Protein AF-A0A926W7X4-F1 (afdb_monomer)

Solvent-accessible surface area (backbone atoms only — not comparable to full-atom values): 8436 Å² total; per-residue (Å²): 133,81,78,80,79,82,77,60,40,56,70,52,49,54,56,56,53,48,69,76,52,61,90,76,60,74,92,67,74,98,73,70,86,53,90,57,50,68,58,52,52,50,52,49,52,55,48,43,57,39,48,76,68,62,24,60,66,53,49,46,52,51,48,52,55,46,51,57,52,54,47,53,50,51,54,51,54,38,54,52,37,53,73,78,43,68,86,41,71,62,52,61,49,45,54,49,50,52,51,49,51,53,52,52,46,51,52,52,49,53,54,50,70,66,58,52,69,66,35,51,50,26,45,59,76,40,41,70,59,53,52,55,61,73,68,51,77,80,90,79,89,120

Radius of gyration: 22.1 Å; Cα contacts (8 Å, |Δi|>4): 85; chains: 1; bounding box: 40×38×68 Å

Mean predicted aligned error: 7.81 Å

Secondary structure (DSSP, 8-state):
-PPPPPPP-HHHHHHHHHHH-GGG--S-------TTHHHHHHHHHHHHHHHHTTHHHHHHHHHHHHHHHHHHHHHHHHHHHHHH-TT-HHHHHHHHHHHHHHHHHHHHHHHHHTS-HHHHHHHHHTHHHHHHHHTSPPTT--

Structure (mmCIF, N/CA/C/O backbone):
data_AF-A0A926W7X4-F1
#
_entry.id   AF-A0A926W7X4-F1
#
loop_
_atom_site.group_PDB
_atom_site.id
_atom_site.type_symbol
_atom_site.label_atom_id
_atom_site.label_alt_id
_atom_site.label_comp_id
_atom_site.label_asym_id
_atom_site.label_entity_id
_atom_site.label_seq_id
_atom_site.pdbx_PDB_ins_code
_atom_site.Cartn_x
_atom_site.Cartn_y
_atom_site.Cartn_z
_atom_site.occupancy
_atom_site.B_iso_or_equiv
_atom_site.auth_seq_id
_atom_site.auth_comp_id
_atom_site.auth_asym_id
_atom_site.auth_atom_id
_atom_site.pdbx_PDB_model_num
ATOM 1 N N . MET A 1 1 ? 16.246 -7.190 23.403 1.00 41.53 1 MET A N 1
ATOM 2 C CA . MET A 1 1 ? 14.947 -7.235 22.701 1.00 41.53 1 MET A CA 1
ATOM 3 C C . MET A 1 1 ? 14.100 -6.120 23.274 1.00 41.53 1 MET A C 1
ATOM 5 O O . MET A 1 1 ? 13.903 -6.119 24.482 1.00 41.53 1 MET A O 1
ATOM 9 N N . ASN A 1 2 ? 13.686 -5.153 22.455 1.00 41.34 2 ASN A N 1
ATOM 10 C CA . ASN A 1 2 ? 12.679 -4.183 22.885 1.00 41.34 2 ASN A CA 1
ATOM 11 C C . ASN A 1 2 ? 11.330 -4.911 22.994 1.00 41.34 2 ASN A C 1
ATOM 13 O O . ASN A 1 2 ? 11.078 -5.800 22.174 1.00 41.34 2 ASN A O 1
ATOM 17 N N . PRO A 1 3 ? 10.500 -4.607 24.005 1.00 49.25 3 PRO A N 1
ATOM 18 C CA . PRO A 1 3 ? 9.157 -5.166 24.076 1.00 49.25 3 PRO A CA 1
ATOM 19 C C . PRO A 1 3 ? 8.369 -4.773 22.815 1.00 49.25 3 PR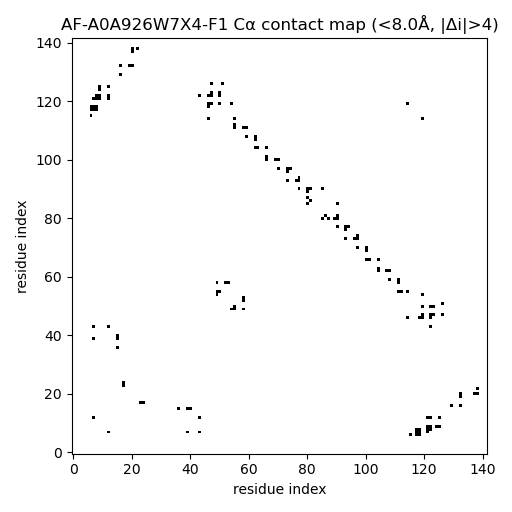O A C 1
ATOM 21 O O . PRO A 1 3 ? 8.610 -3.687 22.278 1.00 49.25 3 PRO A O 1
ATOM 24 N N . PRO A 1 4 ? 7.460 -5.634 22.323 1.00 63.44 4 PRO A N 1
ATOM 25 C CA . PRO A 1 4 ? 6.577 -5.258 21.229 1.00 63.44 4 PRO A CA 1
ATOM 26 C C . PRO A 1 4 ? 5.786 -4.019 21.642 1.00 63.44 4 PRO A C 1
ATOM 28 O O . PRO A 1 4 ? 5.302 -3.937 22.776 1.00 63.44 4 PRO A O 1
ATOM 31 N N . GLU A 1 5 ? 5.686 -3.046 20.739 1.00 67.44 5 GLU A N 1
ATOM 32 C CA . GLU A 1 5 ? 4.848 -1.879 20.981 1.00 67.44 5 GLU A CA 1
ATOM 33 C C . GLU A 1 5 ? 3.410 -2.340 21.264 1.00 67.44 5 GLU A C 1
ATOM 35 O O . GLU A 1 5 ? 2.923 -3.285 20.632 1.00 67.44 5 GLU A O 1
ATOM 40 N N . PRO A 1 6 ? 2.726 -1.730 22.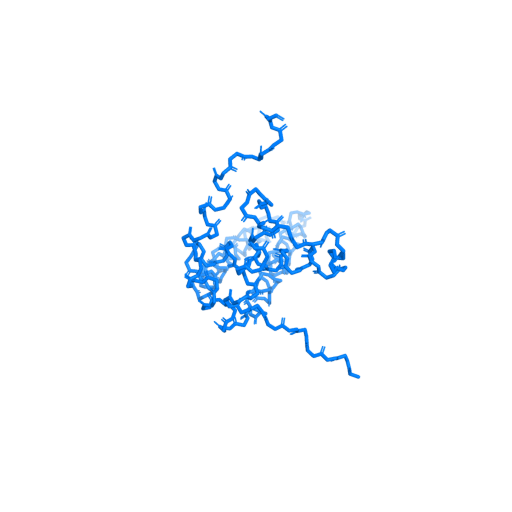246 1.00 78.38 6 PRO A N 1
ATOM 41 C CA . PRO A 1 6 ? 1.366 -2.121 22.571 1.00 78.38 6 PRO A CA 1
ATOM 42 C C . PRO A 1 6 ? 0.467 -1.905 21.350 1.00 78.38 6 PRO A C 1
ATOM 44 O O . PRO A 1 6 ? 0.482 -0.828 20.762 1.00 78.38 6 PRO A O 1
ATOM 47 N N . LYS A 1 7 ? -0.350 -2.895 20.987 1.00 87.31 7 LYS A N 1
ATOM 48 C CA . LYS A 1 7 ? -1.323 -2.757 19.892 1.00 87.31 7 LYS A CA 1
ATOM 49 C C . LYS A 1 7 ? -2.338 -1.643 20.189 1.00 87.31 7 LYS A C 1
ATOM 51 O O . LYS A 1 7 ? -2.667 -1.391 21.356 1.00 87.31 7 LYS A O 1
ATOM 56 N N . LEU A 1 8 ? -2.868 -1.000 19.150 1.00 90.38 8 LEU A N 1
ATOM 57 C CA . LEU A 1 8 ? -4.070 -0.173 19.277 1.00 90.38 8 LEU A CA 1
ATOM 58 C C . LEU A 1 8 ? -5.286 -1.045 19.617 1.00 90.38 8 LEU A C 1
ATOM 60 O O . LEU A 1 8 ? -5.624 -1.986 18.905 1.00 90.38 8 LEU A O 1
ATOM 64 N N . THR A 1 9 ? -5.963 -0.705 20.711 1.00 93.56 9 THR A N 1
ATOM 65 C CA . THR A 1 9 ? -7.217 -1.338 21.147 1.00 93.56 9 THR A CA 1
ATOM 66 C C . THR A 1 9 ? -8.354 -0.323 21.090 1.00 93.56 9 THR A C 1
ATOM 68 O O . THR A 1 9 ? -8.104 0.878 21.041 1.00 93.56 9 THR A O 1
ATOM 71 N N . VAL A 1 10 ? -9.610 -0.772 21.166 1.00 92.12 10 VAL A N 1
ATOM 72 C CA . VAL A 1 10 ? -10.775 0.134 21.236 1.00 92.12 10 VAL A CA 1
ATOM 73 C C . VAL A 1 10 ? -10.643 1.140 22.388 1.00 92.12 10 VAL A C 1
ATOM 75 O O . VAL A 1 10 ? -10.858 2.330 22.183 1.00 92.12 10 VAL A O 1
ATOM 78 N N . ALA A 1 11 ? -10.215 0.682 23.571 1.00 89.62 11 ALA A N 1
ATOM 79 C CA . ALA A 1 11 ? -10.028 1.542 24.740 1.00 89.62 11 ALA A CA 1
ATOM 80 C C . ALA A 1 11 ? -8.922 2.590 24.528 1.00 89.62 11 ALA A C 1
ATOM 82 O O . ALA A 1 11 ? -9.069 3.738 24.940 1.00 89.62 11 ALA A O 1
ATOM 83 N N . GLU A 1 12 ? -7.833 2.211 23.854 1.00 90.44 12 GLU A N 1
ATOM 84 C CA . GLU A 1 12 ? -6.789 3.164 23.479 1.00 90.44 12 GLU A CA 1
ATOM 85 C C . GLU A 1 12 ? -7.312 4.191 22.476 1.00 90.44 12 GLU A C 1
ATOM 87 O O . GLU A 1 12 ? -7.034 5.375 22.618 1.00 90.44 12 GLU A O 1
ATOM 92 N N . ILE A 1 13 ? -8.069 3.761 21.466 1.00 92.25 13 ILE A N 1
ATOM 93 C CA . ILE A 1 13 ? -8.630 4.669 20.464 1.00 92.25 13 ILE A CA 1
ATOM 94 C C . ILE A 1 13 ? -9.555 5.681 21.143 1.00 92.25 13 ILE A C 1
ATOM 96 O O . ILE A 1 13 ? -9.408 6.875 20.905 1.00 92.25 13 ILE A O 1
ATOM 100 N N . ASP A 1 14 ? -10.446 5.235 22.032 1.00 89.69 14 ASP A N 1
ATOM 101 C CA . ASP A 1 14 ? -11.306 6.133 22.812 1.00 89.69 14 ASP A CA 1
ATOM 102 C C . ASP A 1 14 ? -10.470 7.138 23.633 1.00 89.69 14 ASP A C 1
ATOM 104 O O . ASP A 1 14 ? -10.763 8.335 23.636 1.00 89.69 14 ASP A O 1
ATOM 108 N N . HIS A 1 15 ? -9.378 6.685 24.262 1.00 88.31 15 HIS A N 1
ATOM 109 C CA . HIS A 1 15 ? -8.453 7.560 24.986 1.00 88.31 15 HIS A CA 1
ATOM 110 C C . HIS A 1 15 ? -7.764 8.584 24.069 1.00 88.31 15 HIS A C 1
ATOM 112 O O . HIS A 1 15 ? -7.689 9.765 24.413 1.00 88.31 15 HIS A O 1
ATOM 118 N N . LEU A 1 16 ? -7.287 8.165 22.894 1.00 89.19 16 LEU A N 1
ATOM 119 C CA . LEU A 1 16 ? -6.643 9.044 21.915 1.00 89.19 16 LEU A CA 1
ATOM 120 C C . LEU A 1 16 ? -7.617 10.095 21.376 1.00 89.19 16 LEU A C 1
ATOM 122 O O . LEU A 1 16 ? -7.264 11.269 21.283 1.00 89.19 16 LEU A O 1
ATOM 126 N N . LEU A 1 17 ? -8.851 9.693 21.060 1.00 88.00 17 LEU A N 1
ATOM 127 C CA . LEU A 1 17 ? -9.879 10.602 20.561 1.00 88.00 17 LEU A CA 1
ATOM 128 C C . LEU A 1 17 ? -10.283 11.637 21.617 1.00 88.00 17 LEU A C 1
ATOM 130 O O . LEU A 1 17 ? -10.447 12.805 21.268 1.00 88.00 17 LEU A O 1
ATOM 134 N N . ALA A 1 18 ? -10.367 11.258 22.897 1.00 84.94 18 ALA A N 1
ATOM 135 C CA . ALA A 1 18 ? -10.675 12.189 23.987 1.00 84.94 18 ALA A CA 1
ATOM 136 C C . ALA A 1 18 ? -9.653 13.338 24.109 1.00 84.94 18 ALA A C 1
ATOM 138 O O . ALA A 1 18 ? -10.012 14.449 24.491 1.00 84.94 18 ALA A O 1
ATOM 139 N N . HIS A 1 19 ? -8.392 13.106 23.731 1.00 80.25 19 HIS A N 1
ATOM 140 C CA . HIS A 1 19 ? -7.363 14.152 23.719 1.00 80.25 19 HIS A CA 1
ATOM 141 C C . HIS A 1 19 ? -7.478 15.112 22.529 1.00 80.25 19 HIS A C 1
ATOM 143 O O . HIS A 1 19 ? -6.940 16.216 22.597 1.00 80.25 19 HIS A O 1
ATOM 149 N N . LEU A 1 20 ? -8.159 14.719 21.446 1.00 77.50 20 LEU A N 1
ATOM 150 C CA . LEU A 1 20 ? -8.344 15.579 20.273 1.00 77.50 20 LEU A CA 1
ATOM 151 C C . LEU A 1 20 ? -9.375 16.691 20.516 1.00 77.50 20 LEU A C 1
ATOM 153 O O . LEU A 1 20 ? -9.218 17.763 19.945 1.00 77.50 20 LEU A O 1
ATOM 157 N N . ASN A 1 21 ? -10.368 16.474 21.392 1.00 66.75 21 ASN A N 1
ATOM 158 C CA . ASN A 1 21 ? -11.325 17.502 21.821 1.00 66.75 21 ASN A CA 1
ATOM 159 C C . ASN A 1 21 ? -11.490 17.480 23.351 1.00 66.75 21 ASN A C 1
ATOM 161 O O . ASN A 1 21 ? -12.351 16.767 23.866 1.00 66.75 21 ASN A O 1
ATOM 165 N N . PRO A 1 22 ? -10.729 18.295 24.103 1.00 59.78 22 PRO A N 1
ATOM 166 C CA . PRO A 1 22 ? -10.803 18.312 25.567 1.00 59.78 22 PRO A CA 1
ATOM 167 C C . PRO A 1 22 ? -12.122 18.886 26.124 1.00 59.78 22 PRO A C 1
ATOM 169 O O . PRO A 1 22 ? -12.325 18.864 27.335 1.00 59.78 22 PRO A O 1
ATOM 172 N N . GLY A 1 23 ? -13.025 19.389 25.270 1.00 52.84 23 GLY A N 1
ATOM 173 C CA . GLY A 1 23 ? -14.256 20.092 25.661 1.00 52.84 23 GLY A CA 1
ATOM 174 C C . GLY A 1 23 ? -15.296 19.258 26.422 1.00 52.84 23 GLY A C 1
ATOM 175 O O . GLY A 1 23 ? -16.160 19.838 27.070 1.00 52.84 23 GLY A O 1
ATOM 176 N N . GLU A 1 24 ? -15.199 17.925 26.398 1.00 48.16 24 GLU A N 1
ATOM 177 C CA . GLU A 1 24 ? -16.088 17.024 27.156 1.00 48.16 24 GLU A CA 1
ATOM 178 C C . GLU A 1 24 ? -15.372 16.265 28.289 1.00 48.16 24 GLU A C 1
ATOM 180 O O . GLU A 1 24 ? -16.011 15.559 29.072 1.00 48.16 24 GLU A O 1
ATOM 185 N N . ALA A 1 25 ? -14.051 16.419 28.432 1.00 45.25 25 ALA A N 1
ATOM 186 C CA . ALA A 1 25 ? -13.298 15.740 29.477 1.00 45.25 25 ALA A CA 1
ATOM 187 C C . ALA A 1 25 ? -13.434 16.496 30.807 1.00 45.25 25 ALA A C 1
ATOM 189 O O . ALA A 1 25 ? -12.731 17.470 31.083 1.00 45.25 25 ALA A O 1
ATOM 190 N N . THR A 1 26 ? -14.338 16.011 31.661 1.00 41.16 26 THR A N 1
ATOM 191 C CA . THR A 1 26 ? -14.369 16.311 33.097 1.00 41.16 26 THR A CA 1
ATOM 192 C C . THR A 1 26 ? -12.957 16.330 33.670 1.00 41.16 26 THR A C 1
ATOM 194 O O . THR A 1 26 ? -12.233 15.339 33.544 1.00 41.16 26 THR A O 1
ATOM 197 N N . SER A 1 27 ? -12.610 17.457 34.298 1.00 44.12 27 SER A N 1
ATOM 198 C CA . SER A 1 27 ? -11.386 17.780 35.035 1.00 44.12 27 SER A CA 1
ATOM 199 C C . SER A 1 27 ? -10.555 16.569 35.470 1.00 44.12 27 SER A C 1
ATOM 201 O O . SER A 1 27 ? -10.578 16.158 36.626 1.00 44.12 27 SER A O 1
ATOM 203 N N . THR A 1 28 ? -9.770 16.024 34.546 1.00 41.56 28 THR A N 1
ATOM 204 C CA . THR A 1 28 ? -8.684 15.106 34.861 1.00 41.56 28 THR A CA 1
A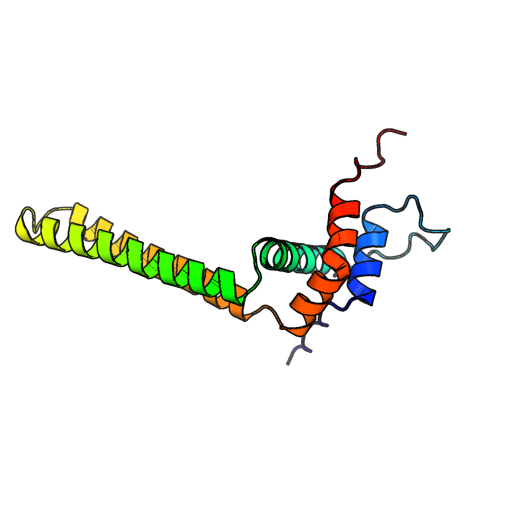TOM 205 C C . THR A 1 28 ? -7.423 15.854 34.488 1.00 41.56 28 THR A C 1
ATOM 207 O O . THR A 1 28 ? -7.181 16.127 33.320 1.00 41.56 28 THR A O 1
ATOM 210 N N . SER A 1 29 ? -6.729 16.306 35.534 1.00 42.97 29 SER A N 1
ATOM 211 C CA . SER A 1 29 ? -5.412 16.943 35.556 1.00 42.97 29 SER A CA 1
ATOM 212 C C . SER A 1 29 ? -4.659 16.936 34.219 1.00 42.97 29 SER A C 1
ATOM 214 O O . SER A 1 29 ? -4.355 15.871 33.686 1.00 42.97 29 SER A O 1
ATOM 216 N N . ALA A 1 30 ? -4.276 18.127 33.747 1.00 42.09 30 ALA A N 1
ATOM 217 C CA . ALA A 1 30 ? -3.340 18.378 32.647 1.00 42.09 30 ALA A CA 1
ATOM 218 C C . ALA A 1 30 ? -1.900 17.910 32.975 1.00 42.09 30 ALA A C 1
ATOM 220 O O . ALA A 1 30 ? -0.927 18.649 32.825 1.00 42.09 30 ALA A O 1
ATOM 221 N N . ALA A 1 31 ? -1.760 16.681 33.468 1.00 40.34 31 ALA A N 1
ATOM 222 C CA . ALA A 1 31 ? -0.510 16.035 33.809 1.00 40.34 31 ALA A CA 1
ATOM 223 C C . ALA A 1 31 ? -0.238 14.912 32.803 1.00 40.34 31 ALA A C 1
ATOM 225 O O . ALA A 1 31 ? -0.771 13.814 32.917 1.00 40.34 31 ALA A O 1
ATOM 226 N N . GLY A 1 32 ? 0.644 15.207 31.846 1.00 46.12 32 GLY A N 1
ATOM 227 C CA . GLY A 1 32 ? 1.386 14.201 31.091 1.00 46.12 32 GLY A CA 1
ATOM 228 C C . GLY A 1 32 ? 0.670 13.644 29.867 1.00 46.12 32 GLY A C 1
ATOM 229 O O . GLY A 1 32 ? 0.281 12.480 29.861 1.00 46.12 32 GLY A O 1
ATOM 230 N N . ILE A 1 33 ? 0.620 14.421 28.778 1.00 52.97 33 ILE A N 1
ATOM 231 C CA . ILE A 1 33 ? 0.576 13.801 27.447 1.00 52.97 33 ILE A CA 1
ATOM 232 C C . ILE A 1 33 ? 1.832 12.931 27.365 1.00 52.97 33 ILE A C 1
ATOM 234 O O . ILE A 1 33 ? 2.952 13.447 27.356 1.00 52.97 33 ILE A O 1
ATOM 238 N N . SER A 1 34 ? 1.645 11.612 27.403 1.00 67.12 34 SER A N 1
ATOM 239 C CA . SER A 1 34 ? 2.733 10.651 27.240 1.00 67.12 34 SER A CA 1
ATOM 240 C C . SER A 1 34 ? 3.530 11.016 25.990 1.00 67.12 34 SER A C 1
ATOM 242 O O . SER A 1 34 ? 2.939 11.333 24.957 1.00 67.12 34 SER A O 1
ATOM 244 N N . SER A 1 35 ? 4.862 10.943 26.040 1.00 71.00 35 SER A N 1
ATOM 245 C CA . SER A 1 35 ? 5.708 11.178 24.859 1.00 71.00 35 SER A CA 1
ATOM 246 C C . SER A 1 35 ? 5.360 10.252 23.686 1.00 71.00 35 SER A C 1
ATOM 248 O O . SER A 1 35 ? 5.691 10.567 22.550 1.00 71.00 35 SER A O 1
ATOM 250 N N . ALA A 1 36 ? 4.655 9.147 23.950 1.00 81.06 36 ALA A N 1
ATOM 251 C CA . ALA A 1 36 ? 4.153 8.223 22.941 1.00 81.06 36 ALA A CA 1
ATOM 252 C C . ALA A 1 36 ? 2.872 8.701 22.228 1.00 81.06 36 ALA A C 1
ATOM 254 O O . ALA A 1 36 ? 2.532 8.159 21.180 1.00 81.06 36 ALA A O 1
ATOM 255 N N . PHE A 1 37 ? 2.144 9.691 22.757 1.00 83.94 37 PHE A N 1
ATOM 256 C CA . PHE A 1 37 ? 0.847 10.114 22.213 1.00 83.94 37 PHE A CA 1
ATOM 257 C C . PHE A 1 37 ? 0.897 10.514 20.723 1.00 83.94 37 PHE A C 1
ATOM 259 O O . PHE A 1 37 ? 0.059 10.018 19.967 1.00 83.94 37 PHE A O 1
ATOM 266 N N . PRO A 1 38 ? 1.869 11.324 20.244 1.00 86.44 38 PRO A N 1
ATOM 267 C CA . PRO A 1 38 ? 1.946 11.671 18.823 1.00 86.44 38 PRO A CA 1
ATOM 268 C C . PRO A 1 38 ? 2.135 10.450 17.916 1.00 86.44 38 PRO A C 1
ATOM 270 O O . PRO A 1 38 ? 1.554 10.386 16.834 1.00 86.44 38 PRO A O 1
ATOM 273 N N . ASP A 1 39 ? 2.910 9.460 18.358 1.00 89.19 39 ASP A N 1
ATOM 274 C CA . ASP A 1 39 ? 3.170 8.251 17.576 1.00 89.19 39 ASP A CA 1
ATOM 275 C C . ASP A 1 39 ? 1.970 7.299 17.586 1.00 89.19 39 ASP A C 1
ATOM 277 O O . ASP A 1 39 ? 1.618 6.739 16.548 1.00 89.19 39 ASP A O 1
ATOM 281 N N . ARG A 1 40 ? 1.257 7.209 18.714 1.00 91.06 40 ARG A N 1
ATOM 282 C CA . ARG A 1 40 ? -0.013 6.476 18.829 1.00 91.06 40 ARG A CA 1
ATOM 283 C C . ARG A 1 40 ? -1.089 7.068 17.924 1.00 91.06 40 ARG A C 1
ATOM 285 O O . ARG A 1 40 ? -1.749 6.332 17.192 1.00 91.06 40 ARG A O 1
ATOM 292 N N . LEU A 1 41 ? -1.223 8.394 17.918 1.00 90.75 41 LEU A N 1
ATOM 293 C CA . LEU A 1 41 ? -2.151 9.095 17.036 1.00 90.75 41 LEU A CA 1
ATOM 294 C C . LEU A 1 41 ? -1.765 8.911 15.561 1.00 90.75 41 LEU A C 1
ATOM 296 O O . LEU A 1 41 ? -2.628 8.647 14.729 1.00 90.75 41 LEU A O 1
ATOM 300 N N . ARG A 1 42 ? -0.470 8.980 15.229 1.00 91.81 42 ARG A N 1
ATOM 301 C CA . ARG A 1 42 ? 0.028 8.706 13.871 1.00 91.81 42 ARG A CA 1
ATOM 302 C C . ARG A 1 42 ? -0.333 7.292 13.416 1.00 91.81 42 ARG A C 1
ATOM 304 O O . ARG A 1 42 ? -0.820 7.129 12.299 1.00 91.81 42 ARG A O 1
ATOM 311 N N . ARG A 1 43 ? -0.136 6.287 14.279 1.00 94.25 43 ARG A N 1
ATOM 312 C CA . ARG A 1 43 ? -0.503 4.892 13.998 1.00 94.25 43 ARG A CA 1
ATOM 313 C C . ARG A 1 43 ? -2.012 4.739 13.808 1.00 94.25 43 ARG A C 1
ATOM 315 O O . ARG A 1 43 ? -2.428 4.091 12.853 1.00 94.25 43 ARG A O 1
ATOM 322 N N . LEU A 1 44 ? -2.824 5.388 14.647 1.00 95.38 44 LEU A N 1
ATOM 323 C CA . LEU A 1 44 ? -4.280 5.412 14.488 1.00 95.38 44 LEU A CA 1
ATOM 324 C C . LEU A 1 44 ? -4.674 5.984 13.123 1.00 95.38 44 LEU A C 1
ATOM 326 O O . LEU A 1 44 ? -5.447 5.359 12.402 1.00 95.38 44 LEU A O 1
ATOM 330 N N . MET A 1 45 ? -4.109 7.131 12.740 1.00 95.12 45 MET A N 1
ATOM 331 C CA . MET A 1 45 ? -4.412 7.775 11.460 1.00 95.12 45 MET A CA 1
ATOM 332 C C . MET A 1 45 ? -3.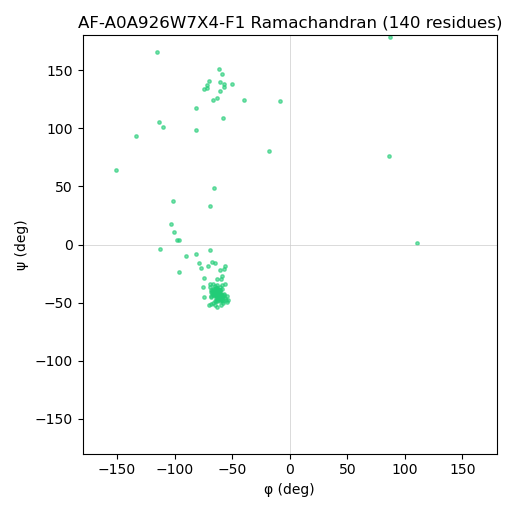979 6.935 10.257 1.00 95.12 45 MET A C 1
ATOM 334 O O . MET A 1 45 ? -4.694 6.880 9.258 1.00 95.12 45 MET A O 1
ATOM 338 N N . GLU A 1 46 ? -2.840 6.251 10.350 1.00 94.75 46 GLU A N 1
ATOM 339 C CA . GLU A 1 46 ? -2.381 5.323 9.317 1.00 94.75 46 GLU A CA 1
ATOM 340 C C . GLU A 1 46 ? -3.384 4.186 9.090 1.00 94.75 46 GLU A C 1
ATOM 342 O O . GLU A 1 46 ? -3.8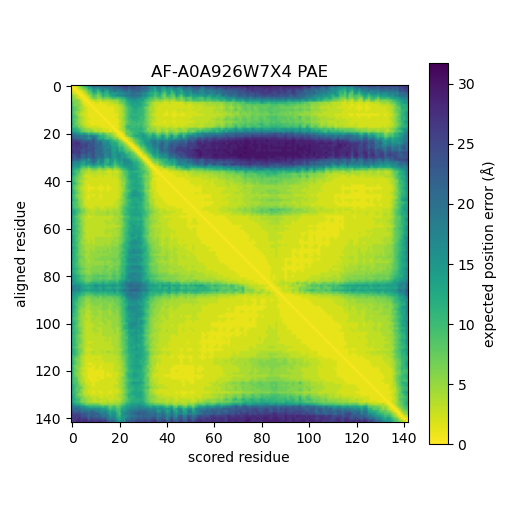16 3.965 7.956 1.00 94.75 46 GLU A O 1
ATOM 347 N N . ILE A 1 47 ? -3.796 3.501 10.160 1.00 96.56 47 ILE A N 1
ATOM 348 C CA . ILE A 1 47 ? -4.740 2.382 10.062 1.00 96.56 47 ILE A CA 1
ATOM 349 C C . ILE A 1 47 ? -6.129 2.882 9.652 1.00 96.56 47 ILE A C 1
ATOM 351 O O . ILE A 1 47 ? -6.776 2.252 8.820 1.00 96.56 47 ILE A O 1
ATOM 355 N N . TYR A 1 48 ? -6.572 4.035 10.162 1.00 96.88 48 TYR A N 1
ATOM 356 C CA . TYR A 1 48 ? -7.832 4.669 9.764 1.00 96.88 48 TYR A CA 1
ATOM 357 C C . TYR A 1 48 ? -7.897 4.906 8.255 1.00 96.88 48 TYR A C 1
ATOM 359 O O . TYR A 1 48 ? -8.878 4.516 7.625 1.00 96.88 48 TYR A O 1
ATOM 367 N N . CYS A 1 49 ? -6.848 5.476 7.654 1.00 95.75 49 CYS A N 1
ATOM 368 C CA . CYS A 1 49 ? -6.797 5.678 6.206 1.00 95.75 49 CYS A CA 1
ATOM 369 C C . CYS A 1 49 ? -6.917 4.354 5.442 1.00 95.75 49 CYS A C 1
ATOM 371 O O . CYS A 1 49 ? -7.588 4.304 4.408 1.00 95.75 49 CYS A O 1
ATOM 373 N N . VAL A 1 50 ? -6.305 3.280 5.952 1.00 97.19 50 VAL A N 1
ATO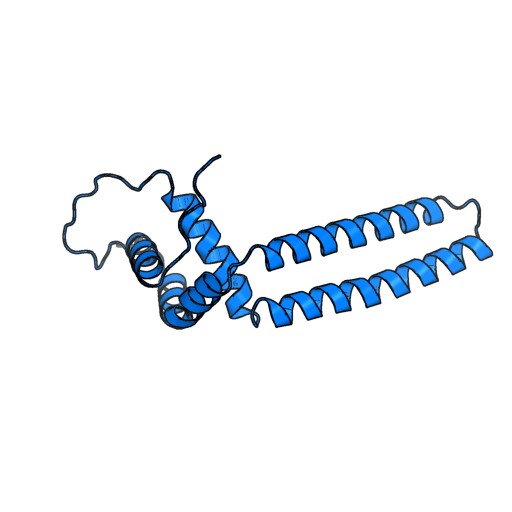M 374 C CA . VAL A 1 50 ? -6.393 1.948 5.343 1.00 97.19 50 VAL A CA 1
ATOM 375 C C . VAL A 1 50 ? -7.795 1.361 5.453 1.00 97.19 50 VAL A C 1
ATOM 377 O O . VAL A 1 50 ? -8.374 0.983 4.437 1.00 97.19 50 VAL A O 1
ATOM 380 N N . VAL A 1 51 ? -8.375 1.346 6.652 1.00 96.94 51 VAL A N 1
ATOM 381 C CA . VAL A 1 51 ? -9.734 0.844 6.904 1.00 96.94 51 VAL A CA 1
ATOM 382 C C . VAL A 1 51 ? -10.764 1.616 6.079 1.00 96.94 51 VAL A C 1
ATOM 384 O O . VAL A 1 51 ? -11.566 1.009 5.372 1.00 96.94 51 VAL A O 1
ATOM 387 N N . LYS A 1 52 ? -10.694 2.951 6.083 1.00 95.62 52 LYS A N 1
ATOM 388 C CA . LYS A 1 52 ? -11.625 3.823 5.352 1.00 95.62 52 LYS A CA 1
ATOM 389 C C . LYS A 1 52 ? -11.645 3.571 3.844 1.00 95.62 52 LYS A C 1
ATOM 391 O O . LYS A 1 52 ? -12.650 3.824 3.190 1.00 95.62 52 LYS A O 1
ATOM 396 N N . THR A 1 53 ? -10.543 3.085 3.284 1.00 94.44 53 THR A N 1
ATOM 397 C CA . THR A 1 53 ? -10.392 2.850 1.841 1.00 94.44 53 THR A CA 1
ATOM 398 C C . THR A 1 53 ? -10.519 1.374 1.452 1.00 94.44 53 THR A C 1
ATOM 400 O O . THR A 1 53 ? -10.130 0.998 0.349 1.00 94.44 53 THR A O 1
ATOM 403 N N . GLY A 1 54 ? -11.095 0.542 2.326 1.00 94.00 54 GLY A N 1
ATOM 404 C CA . GLY A 1 54 ? -11.435 -0.855 2.029 1.00 94.00 54 GLY A CA 1
ATOM 405 C C . GLY A 1 54 ? -10.597 -1.898 2.770 1.00 94.00 54 GLY A C 1
ATOM 406 O O . GLY A 1 54 ? -10.826 -3.089 2.594 1.00 94.00 54 GLY A O 1
ATOM 407 N N . GLY A 1 55 ? -9.660 -1.479 3.622 1.00 96.06 55 GLY A N 1
ATOM 408 C CA . GLY A 1 55 ? -8.861 -2.380 4.451 1.00 96.06 55 GLY A CA 1
ATOM 409 C C . GLY A 1 55 ? -7.592 -2.909 3.775 1.00 96.06 55 GLY A C 1
ATOM 410 O O . GLY A 1 55 ? -7.268 -2.584 2.632 1.00 96.06 55 GLY A O 1
ATOM 411 N N . VAL A 1 56 ? -6.840 -3.716 4.531 1.00 96.88 56 VAL A N 1
ATOM 412 C CA . VAL A 1 56 ? -5.502 -4.202 4.147 1.00 96.88 56 VAL A CA 1
ATOM 413 C C . VAL A 1 56 ? -5.548 -5.069 2.890 1.00 96.88 56 VAL A C 1
ATOM 415 O O . VAL A 1 56 ? -4.719 -4.884 2.000 1.00 96.88 56 VAL A O 1
ATOM 418 N N . GLU A 1 57 ? -6.516 -5.982 2.792 1.00 96.75 57 GLU A N 1
ATOM 419 C CA . GLU A 1 57 ? -6.653 -6.906 1.658 1.00 96.75 57 GLU A CA 1
ATOM 420 C C . GLU A 1 57 ? -6.913 -6.149 0.350 1.00 96.75 57 GLU A C 1
ATOM 422 O O . GLU A 1 57 ? -6.117 -6.245 -0.584 1.00 96.75 57 GLU A O 1
ATOM 427 N N . VAL A 1 58 ? -7.939 -5.291 0.324 1.00 97.56 58 VAL A N 1
ATOM 428 C CA . VAL A 1 58 ? -8.297 -4.476 -0.851 1.00 97.56 58 VAL A CA 1
ATOM 429 C C . VAL A 1 58 ? -7.128 -3.601 -1.300 1.00 97.56 58 VAL A C 1
ATOM 431 O O . VAL A 1 58 ? -6.824 -3.504 -2.490 1.00 97.56 58 VAL A O 1
ATOM 434 N N . GLN A 1 59 ? -6.426 -2.969 -0.358 1.00 97.38 59 GLN A N 1
ATOM 435 C CA . GLN A 1 59 ? -5.268 -2.147 -0.698 1.00 97.38 59 GLN A CA 1
ATOM 436 C C . GLN A 1 59 ? -4.069 -2.954 -1.203 1.00 97.38 59 GLN A C 1
ATOM 438 O O . GLN A 1 59 ? -3.323 -2.465 -2.055 1.00 97.38 59 GLN A O 1
ATOM 443 N N . THR A 1 60 ? -3.878 -4.167 -0.688 1.00 97.88 60 THR A N 1
ATOM 444 C CA . THR A 1 60 ? -2.826 -5.087 -1.132 1.00 97.88 60 THR A CA 1
ATOM 445 C C . THR A 1 60 ? -3.076 -5.510 -2.574 1.00 97.88 60 THR A C 1
ATOM 447 O O . THR A 1 60 ? -2.182 -5.379 -3.414 1.00 97.88 60 THR A O 1
ATOM 450 N N . GLU A 1 61 ? -4.304 -5.921 -2.888 1.00 97.88 61 GLU A N 1
ATOM 451 C CA . GLU A 1 61 ? -4.719 -6.262 -4.250 1.00 97.88 61 GLU A CA 1
ATOM 452 C C . GLU A 1 61 ? -4.555 -5.070 -5.198 1.00 97.88 61 GLU A C 1
ATOM 454 O O . GLU A 1 61 ? -3.969 -5.204 -6.273 1.00 97.88 61 GLU A O 1
ATOM 459 N N . ALA A 1 62 ? -4.989 -3.876 -4.783 1.00 97.56 62 ALA A N 1
ATOM 460 C CA . ALA A 1 62 ? -4.846 -2.663 -5.582 1.00 97.56 62 ALA A CA 1
ATOM 461 C C . ALA A 1 62 ? -3.373 -2.316 -5.865 1.00 97.56 62 ALA A C 1
ATOM 463 O O . ALA A 1 62 ? -3.031 -1.946 -6.991 1.00 97.56 62 ALA A O 1
ATOM 464 N N . ALA A 1 63 ? -2.486 -2.455 -4.874 1.00 97.69 63 ALA A N 1
ATOM 465 C CA . ALA A 1 63 ? -1.054 -2.209 -5.036 1.00 97.69 63 ALA A CA 1
ATOM 466 C C . ALA A 1 63 ? -0.399 -3.219 -5.994 1.00 97.69 63 ALA A C 1
ATOM 468 O O . ALA A 1 63 ? 0.382 -2.826 -6.863 1.00 97.69 63 ALA A O 1
ATOM 469 N N . GLN A 1 64 ? -0.752 -4.503 -5.892 1.00 98.19 64 GLN A N 1
ATOM 470 C CA . GLN A 1 64 ? -0.264 -5.544 -6.804 1.00 98.19 64 GLN A CA 1
ATOM 471 C C . GLN A 1 64 ? -0.789 -5.350 -8.233 1.00 98.19 64 GLN A C 1
ATOM 473 O O . GLN A 1 64 ? -0.029 -5.459 -9.196 1.00 98.19 64 GLN A O 1
ATOM 478 N N . ALA A 1 65 ? -2.072 -5.014 -8.386 1.00 98.19 65 ALA A N 1
ATOM 479 C CA . ALA A 1 65 ? -2.677 -4.732 -9.684 1.00 98.19 65 ALA A CA 1
ATOM 480 C C . ALA A 1 65 ? -2.082 -3.477 -10.341 1.00 98.19 65 ALA A C 1
ATOM 482 O O . ALA A 1 65 ? -1.937 -3.429 -11.563 1.00 98.19 65 ALA A O 1
ATOM 483 N N . HIS A 1 66 ? -1.729 -2.461 -9.549 1.00 97.94 66 HIS A N 1
ATOM 484 C CA . HIS A 1 66 ? -0.999 -1.293 -10.033 1.00 97.94 66 HIS A CA 1
ATOM 485 C C . HIS A 1 66 ? 0.400 -1.676 -10.523 1.00 97.94 66 HIS A C 1
ATOM 487 O O . HIS A 1 66 ? 0.704 -1.412 -11.681 1.00 97.94 66 HIS A O 1
ATOM 493 N N . LEU A 1 67 ? 1.190 -2.391 -9.710 1.00 98.44 67 LEU A N 1
ATOM 494 C CA . LEU A 1 67 ? 2.519 -2.861 -10.117 1.00 98.44 67 LEU A CA 1
ATOM 495 C C . LEU A 1 67 ? 2.466 -3.645 -11.423 1.00 98.44 67 LEU A C 1
ATOM 497 O O . LEU A 1 67 ? 3.241 -3.372 -12.327 1.00 98.44 67 LEU A O 1
ATOM 501 N N . LYS A 1 68 ? 1.537 -4.598 -11.535 1.00 98.38 68 LYS A N 1
ATOM 502 C CA . LYS A 1 68 ? 1.405 -5.429 -12.733 1.00 98.38 68 LYS A CA 1
ATOM 503 C C . LYS A 1 68 ? 1.133 -4.598 -13.989 1.00 98.38 68 LYS A C 1
ATOM 505 O O . LYS A 1 68 ? 1.698 -4.901 -15.033 1.00 98.38 68 LYS A O 1
ATOM 510 N N . ARG A 1 69 ? 0.251 -3.596 -13.902 1.00 98.50 69 ARG A N 1
ATOM 511 C CA . ARG A 1 69 ? -0.107 -2.750 -15.051 1.00 98.50 69 ARG A CA 1
ATOM 512 C C . ARG A 1 69 ? 1.040 -1.838 -15.457 1.00 98.50 69 ARG A C 1
ATOM 514 O O . ARG A 1 69 ? 1.428 -1.858 -16.616 1.00 98.50 69 ARG A O 1
ATOM 521 N N . GLU A 1 70 ? 1.594 -1.091 -14.509 1.00 98.50 70 GLU A N 1
ATOM 522 C CA . GLU A 1 70 ? 2.662 -0.136 -14.816 1.00 98.50 70 GLU A CA 1
ATOM 523 C C . GLU A 1 70 ? 3.942 -0.846 -15.259 1.00 98.50 70 GLU A C 1
ATOM 525 O O . GLU A 1 70 ? 4.588 -0.408 -16.203 1.00 98.50 70 GLU A O 1
ATOM 530 N N . LEU A 1 71 ? 4.276 -1.987 -14.647 1.00 98.38 71 LEU A N 1
ATOM 531 C CA . LEU A 1 71 ? 5.442 -2.764 -15.055 1.00 98.38 71 LEU A CA 1
ATOM 532 C C . LEU A 1 71 ? 5.297 -3.282 -16.488 1.00 98.38 71 LEU A C 1
ATOM 534 O O . LEU A 1 71 ? 6.243 -3.182 -17.256 1.00 98.38 71 LEU A O 1
ATOM 538 N N . ALA A 1 72 ? 4.116 -3.785 -16.862 1.00 98.31 72 ALA A N 1
ATOM 539 C CA . ALA A 1 72 ? 3.871 -4.246 -18.225 1.00 98.31 72 ALA A CA 1
ATOM 540 C C . ALA A 1 72 ? 3.988 -3.109 -19.256 1.00 98.31 72 ALA A C 1
ATOM 542 O O . ALA A 1 72 ? 4.500 -3.338 -20.348 1.00 98.31 72 ALA A O 1
ATOM 543 N N . ASN A 1 73 ? 3.543 -1.896 -18.909 1.00 98.31 73 ASN A N 1
ATOM 544 C CA . ASN A 1 73 ? 3.685 -0.724 -19.775 1.00 98.31 73 ASN A CA 1
ATOM 545 C C . ASN A 1 73 ? 5.162 -0.334 -19.939 1.00 98.31 73 ASN A C 1
ATOM 547 O O . ASN A 1 73 ? 5.643 -0.235 -21.063 1.00 98.31 73 ASN A O 1
ATOM 551 N N . LEU A 1 74 ? 5.898 -0.201 -18.832 1.00 98.31 74 LEU A N 1
ATOM 552 C CA . LEU A 1 74 ? 7.314 0.177 -18.855 1.00 98.31 74 LEU A CA 1
ATOM 553 C C . LEU A 1 74 ? 8.191 -0.870 -19.556 1.00 98.31 74 LEU A C 1
ATOM 555 O O . LEU A 1 74 ? 9.103 -0.511 -20.293 1.00 98.31 74 LEU A O 1
ATOM 559 N N . GLU A 1 75 ? 7.919 -2.164 -19.362 1.00 97.94 75 GLU A N 1
ATOM 560 C CA . GLU A 1 75 ? 8.639 -3.244 -20.052 1.00 97.94 75 GLU A CA 1
ATOM 561 C C . GLU A 1 75 ? 8.353 -3.243 -21.564 1.00 97.94 75 GLU A C 1
ATOM 563 O O . GLU A 1 75 ? 9.254 -3.531 -22.352 1.00 97.94 75 GLU A O 1
ATOM 568 N N . ALA A 1 76 ? 7.136 -2.879 -21.985 1.00 97.75 76 ALA A N 1
ATOM 569 C CA . ALA A 1 76 ? 6.809 -2.717 -23.401 1.00 97.75 76 ALA A CA 1
ATOM 570 C C . ALA A 1 76 ? 7.526 -1.504 -24.019 1.00 97.75 76 ALA A C 1
ATOM 572 O O . ALA A 1 76 ? 8.123 -1.632 -25.087 1.00 97.75 76 ALA A O 1
ATOM 573 N N . GLU A 1 77 ? 7.523 -0.358 -23.332 1.00 97.38 77 GLU A N 1
ATOM 574 C CA . GLU A 1 77 ? 8.245 0.847 -23.765 1.00 97.38 77 GLU A CA 1
ATOM 575 C C . GLU A 1 77 ? 9.758 0.612 -23.841 1.00 97.38 77 GLU A C 1
ATOM 577 O O . GLU A 1 77 ? 10.414 1.050 -24.787 1.00 97.38 77 GLU A O 1
ATOM 582 N N . LEU A 1 78 ? 10.313 -0.128 -22.877 1.00 97.31 78 LEU A N 1
ATOM 583 C CA . LEU A 1 78 ? 11.721 -0.509 -22.866 1.00 97.31 78 LEU A CA 1
ATOM 584 C C . LEU A 1 78 ? 12.065 -1.397 -24.062 1.00 97.31 78 LEU A C 1
ATOM 586 O O . LEU A 1 78 ? 13.020 -1.100 -24.775 1.00 97.31 78 LEU A O 1
ATOM 590 N N . ALA A 1 79 ? 11.268 -2.435 -24.324 1.00 96.94 79 ALA A N 1
ATOM 591 C CA . ALA A 1 79 ? 11.488 -3.317 -25.467 1.00 96.94 79 ALA A CA 1
ATOM 592 C C . ALA A 1 79 ? 11.420 -2.556 -26.804 1.00 96.94 79 ALA A C 1
ATOM 594 O O . ALA A 1 79 ? 12.219 -2.805 -27.708 1.00 96.94 79 ALA A O 1
ATOM 595 N N . GLU A 1 80 ? 10.496 -1.599 -26.936 1.00 96.94 80 GLU A N 1
ATOM 596 C CA . GLU A 1 80 ? 10.402 -0.749 -28.126 1.00 96.94 80 GLU A CA 1
ATOM 597 C C . GLU A 1 80 ? 11.632 0.167 -28.268 1.00 96.94 80 GLU A C 1
ATOM 599 O O . GLU A 1 80 ? 12.212 0.273 -29.354 1.00 96.94 80 GLU A O 1
ATOM 604 N N . ALA A 1 81 ? 12.091 0.768 -27.166 1.00 95.69 81 ALA A N 1
ATOM 605 C CA . ALA A 1 81 ? 13.294 1.596 -27.145 1.00 95.69 81 ALA A CA 1
ATOM 606 C C . ALA A 1 81 ? 14.563 0.797 -27.490 1.00 95.69 81 ALA A C 1
ATOM 608 O O . ALA A 1 81 ? 15.388 1.280 -28.264 1.00 95.69 81 ALA A O 1
ATOM 609 N N . GLU A 1 82 ? 14.705 -0.430 -26.987 1.00 95.44 82 GLU A N 1
ATOM 610 C CA . GLU A 1 82 ? 15.836 -1.317 -27.288 1.00 95.44 82 GLU A CA 1
ATOM 611 C C . GLU A 1 82 ? 15.910 -1.693 -28.776 1.00 95.44 82 GLU A C 1
ATOM 613 O O . GLU A 1 82 ? 17.001 -1.799 -29.336 1.00 95.44 82 GLU A O 1
ATOM 618 N N . ILE A 1 83 ? 14.763 -1.856 -29.445 1.00 96.00 83 ILE A N 1
ATOM 619 C CA . ILE A 1 83 ? 14.706 -2.173 -30.880 1.00 96.00 83 ILE A CA 1
ATOM 620 C C . ILE A 1 83 ? 15.046 -0.948 -31.735 1.00 96.00 83 ILE A C 1
ATOM 622 O O . ILE A 1 83 ? 15.789 -1.057 -32.714 1.00 96.00 83 ILE A O 1
ATOM 626 N N . HIS A 1 84 ? 14.476 0.213 -31.406 1.00 95.12 84 HIS A N 1
ATOM 627 C CA . HIS A 1 84 ? 14.516 1.385 -32.284 1.00 95.12 84 HIS A CA 1
ATOM 628 C C . HIS A 1 84 ? 15.633 2.382 -31.958 1.00 95.12 84 HIS A C 1
ATOM 630 O O . HIS A 1 84 ? 16.046 3.138 -32.839 1.00 95.12 84 HIS A O 1
ATOM 636 N N . ALA A 1 85 ? 16.127 2.395 -30.721 1.00 92.12 85 ALA A N 1
ATOM 637 C CA . ALA A 1 85 ? 17.147 3.323 -30.245 1.00 92.12 85 ALA A CA 1
ATOM 638 C C . ALA A 1 85 ? 18.012 2.700 -29.120 1.00 92.12 85 ALA A C 1
ATOM 640 O O . ALA A 1 85 ? 18.020 3.217 -28.001 1.00 92.12 85 ALA A O 1
ATOM 641 N N . PRO A 1 86 ? 18.778 1.627 -29.409 1.00 86.94 86 PRO A N 1
ATOM 642 C CA . PRO A 1 86 ? 19.503 0.831 -28.407 1.00 86.94 86 PRO A CA 1
ATOM 643 C C . PRO A 1 86 ? 20.555 1.602 -27.591 1.00 86.94 86 PRO A C 1
ATOM 645 O O . PRO A 1 86 ? 20.887 1.194 -26.484 1.00 86.94 86 PRO A O 1
ATOM 648 N N . ASP A 1 87 ? 21.055 2.729 -28.105 1.00 91.31 87 ASP A N 1
ATOM 649 C CA . ASP A 1 87 ? 22.034 3.587 -27.418 1.00 91.31 87 ASP A CA 1
ATOM 650 C C . ASP A 1 87 ? 21.388 4.824 -26.761 1.00 91.31 87 ASP A C 1
ATOM 652 O O . ASP A 1 87 ? 22.070 5.767 -26.350 1.00 91.31 87 ASP A O 1
ATOM 656 N N . SER A 1 88 ? 20.054 4.871 -26.696 1.00 94.31 88 SER A N 1
ATOM 657 C CA . SER A 1 88 ? 19.329 5.994 -26.109 1.00 94.31 88 SER A CA 1
ATOM 658 C C . SER A 1 88 ? 19.475 6.020 -24.591 1.00 94.31 88 SER A C 1
ATOM 660 O O . SER A 1 88 ? 19.266 5.018 -23.908 1.00 94.31 88 SER A O 1
ATOM 662 N N . ALA A 1 89 ? 19.699 7.214 -24.033 1.00 94.94 89 ALA A N 1
ATOM 663 C CA . ALA A 1 89 ? 19.613 7.444 -22.589 1.00 94.94 89 ALA A CA 1
ATOM 664 C C . ALA A 1 89 ? 18.236 7.056 -22.008 1.00 94.94 89 ALA A C 1
ATOM 666 O O . ALA A 1 89 ? 18.132 6.778 -20.814 1.00 94.94 89 ALA A O 1
ATOM 667 N N . GLN A 1 90 ? 17.198 6.990 -22.852 1.00 94.38 90 GLN A N 1
ATOM 668 C CA . GLN A 1 90 ? 15.853 6.566 -22.469 1.00 94.38 90 GLN A CA 1
ATOM 669 C C . GLN A 1 90 ? 15.819 5.145 -21.889 1.00 94.38 90 GLN A C 1
ATOM 671 O O . GLN A 1 90 ? 15.067 4.901 -20.955 1.00 94.38 90 GLN A O 1
ATOM 676 N N . ILE A 1 91 ? 16.655 4.224 -22.379 1.00 96.81 91 ILE A N 1
ATOM 677 C CA . ILE A 1 91 ? 16.707 2.839 -21.879 1.00 96.81 91 ILE A CA 1
ATOM 678 C C . ILE A 1 91 ? 17.138 2.813 -20.408 1.00 96.81 91 ILE A C 1
ATOM 680 O O . ILE A 1 91 ? 16.509 2.160 -19.578 1.00 96.81 91 ILE A O 1
ATOM 684 N N . ALA A 1 92 ? 18.169 3.587 -20.058 1.00 96.69 92 ALA A N 1
ATOM 685 C CA . ALA A 1 92 ? 18.629 3.700 -18.676 1.00 96.69 92 ALA A CA 1
ATOM 686 C C . ALA A 1 92 ? 17.568 4.340 -17.763 1.00 96.69 92 ALA A C 1
ATOM 688 O O . ALA A 1 92 ? 17.406 3.914 -16.620 1.00 96.69 92 ALA A O 1
ATOM 689 N N . ILE A 1 93 ? 16.825 5.330 -18.272 1.00 97.62 93 ILE A N 1
ATOM 690 C CA . ILE A 1 93 ? 15.716 5.963 -17.543 1.00 97.62 93 ILE A CA 1
ATOM 691 C C . ILE A 1 93 ? 14.601 4.944 -17.277 1.00 97.62 93 ILE A C 1
ATOM 693 O O . ILE A 1 93 ? 14.193 4.790 -16.131 1.00 97.62 93 ILE A O 1
ATOM 697 N N . LEU A 1 94 ? 14.170 4.192 -18.293 1.00 98.00 94 LEU A N 1
ATOM 698 C CA . LEU A 1 94 ? 13.118 3.178 -18.154 1.00 98.00 94 LEU A CA 1
ATOM 699 C C . LEU A 1 94 ? 13.513 2.065 -17.172 1.00 98.00 94 LEU A C 1
ATOM 701 O O . LEU A 1 94 ? 12.699 1.648 -16.349 1.00 98.00 94 LEU A O 1
ATOM 705 N N . HIS A 1 95 ? 14.776 1.625 -17.181 1.00 98.06 95 HIS A N 1
ATOM 706 C CA . HIS A 1 95 ? 15.277 0.703 -16.159 1.00 98.06 95 HIS A CA 1
ATOM 707 C C . HIS A 1 95 ? 15.166 1.282 -14.744 1.00 98.06 95 HIS A C 1
ATOM 709 O O . HIS A 1 95 ? 14.704 0.588 -13.835 1.00 98.06 95 HIS A O 1
ATOM 715 N N . GLN A 1 96 ? 15.548 2.548 -14.556 1.00 98.25 96 GLN A N 1
ATOM 716 C CA . GLN A 1 96 ? 15.445 3.210 -13.257 1.00 98.25 96 GLN A CA 1
ATOM 717 C C . GLN A 1 96 ? 13.985 3.341 -12.800 1.00 98.25 96 GLN A C 1
ATOM 719 O O . GLN A 1 96 ? 13.681 3.070 -11.638 1.00 98.25 96 GLN A O 1
ATOM 724 N N . GLU A 1 97 ? 13.074 3.695 -13.706 1.00 98.44 97 GLU A N 1
ATOM 725 C CA . GLU A 1 97 ? 11.640 3.800 -13.417 1.00 98.44 97 GLU A CA 1
ATOM 726 C C . GLU A 1 97 ? 11.037 2.449 -13.009 1.00 98.44 97 GLU A C 1
ATOM 728 O O . GLU A 1 97 ? 10.284 2.377 -12.034 1.00 98.44 97 GLU A O 1
ATOM 733 N N . ILE A 1 98 ? 11.420 1.357 -13.680 1.00 98.50 98 ILE A N 1
ATOM 734 C CA . ILE A 1 98 ? 11.015 -0.007 -13.307 1.00 98.50 98 ILE A CA 1
ATOM 735 C C . ILE A 1 98 ? 11.486 -0.352 -11.886 1.00 98.50 98 ILE A C 1
ATOM 737 O O . ILE A 1 98 ? 10.723 -0.914 -11.090 1.00 98.50 98 ILE A O 1
ATOM 741 N N . GLU A 1 99 ? 12.735 -0.033 -11.543 1.00 98.50 99 GLU A N 1
ATOM 742 C CA . GLU A 1 99 ? 13.271 -0.280 -10.202 1.00 98.50 99 GLU A CA 1
ATOM 743 C C . GLU A 1 99 ? 12.566 0.555 -9.130 1.00 98.50 99 GLU A C 1
ATOM 745 O O . GLU A 1 99 ? 12.222 0.033 -8.063 1.00 98.50 99 GLU A O 1
ATOM 750 N N . ASP A 1 100 ? 12.314 1.831 -9.411 1.00 98.50 100 ASP A N 1
ATOM 751 C CA . ASP A 1 100 ? 11.650 2.742 -8.485 1.00 98.50 100 ASP A CA 1
ATOM 752 C C . ASP A 1 100 ? 10.187 2.347 -8.257 1.00 98.50 100 ASP A C 1
ATOM 754 O O . ASP A 1 100 ? 9.730 2.326 -7.108 1.00 98.50 100 ASP A O 1
ATOM 758 N N . LEU A 1 101 ? 9.476 1.924 -9.308 1.00 98.50 101 LEU A N 1
ATOM 759 C CA . LEU A 1 101 ? 8.131 1.360 -9.207 1.00 98.50 101 LEU A CA 1
ATOM 760 C C . LEU A 1 101 ? 8.121 0.123 -8.297 1.00 98.50 101 LEU A C 1
ATOM 762 O O . LEU A 1 101 ? 7.322 0.043 -7.357 1.00 98.50 101 LEU A O 1
ATOM 766 N N . ARG A 1 102 ? 9.031 -0.833 -8.535 1.00 98.38 102 ARG A N 1
ATOM 767 C CA . ARG A 1 102 ? 9.146 -2.055 -7.721 1.00 98.38 102 ARG A CA 1
ATOM 768 C C . ARG A 1 102 ? 9.447 -1.721 -6.260 1.00 98.38 102 ARG A C 1
ATOM 770 O O . ARG A 1 102 ? 8.799 -2.271 -5.368 1.00 98.38 102 ARG A O 1
ATOM 777 N N . ARG A 1 103 ? 10.378 -0.795 -6.002 1.00 98.44 103 ARG A N 1
ATOM 778 C CA . ARG A 1 103 ? 10.747 -0.353 -4.647 1.00 98.44 103 ARG A CA 1
ATOM 779 C C . ARG A 1 103 ? 9.573 0.316 -3.932 1.00 98.44 103 ARG A C 1
ATOM 781 O O . ARG A 1 103 ? 9.286 -0.021 -2.784 1.00 98.44 103 ARG A O 1
ATOM 788 N N . SER A 1 104 ? 8.880 1.225 -4.616 1.00 98.00 104 SER A N 1
ATOM 789 C CA . SER A 1 104 ? 7.725 1.954 -4.088 1.00 98.00 104 SER A CA 1
ATOM 790 C C . SER A 1 104 ? 6.584 1.007 -3.702 1.00 98.00 104 SER A C 1
ATOM 792 O O . SER A 1 104 ? 6.086 1.045 -2.571 1.00 98.00 104 SER A O 1
ATOM 794 N N . VAL A 1 105 ? 6.216 0.081 -4.595 1.00 98.19 105 VAL A N 1
ATOM 795 C CA . VAL A 1 105 ? 5.154 -0.893 -4.309 1.00 98.19 105 VAL A CA 1
ATOM 796 C C . VAL A 1 105 ? 5.574 -1.866 -3.210 1.00 98.19 105 VAL A C 1
ATOM 798 O O . VAL A 1 105 ? 4.780 -2.138 -2.310 1.00 98.19 105 VAL A O 1
ATOM 801 N N . HIS A 1 106 ? 6.817 -2.352 -3.218 1.00 98.19 106 HIS A N 1
ATOM 802 C CA . HIS A 1 106 ? 7.319 -3.230 -2.161 1.00 98.19 106 HIS A CA 1
ATOM 803 C C . HIS A 1 106 ? 7.261 -2.568 -0.776 1.00 98.19 106 HIS A C 1
ATOM 805 O O . HIS A 1 106 ? 6.819 -3.195 0.192 1.00 98.19 106 HIS A O 1
ATOM 811 N N . TRP A 1 107 ? 7.648 -1.292 -0.678 1.00 97.56 107 TRP A N 1
ATOM 812 C CA . TRP A 1 107 ? 7.523 -0.524 0.560 1.00 97.56 107 TRP A CA 1
ATOM 813 C C . TRP A 1 107 ? 6.062 -0.433 1.018 1.00 97.56 107 TRP A C 1
ATOM 815 O O . TRP A 1 107 ? 5.766 -0.694 2.185 1.00 97.56 107 TRP A O 1
ATOM 825 N N . ARG A 1 108 ? 5.130 -0.141 0.100 1.00 96.75 108 ARG A N 1
ATOM 826 C CA . ARG A 1 108 ? 3.696 -0.072 0.419 1.00 96.75 108 ARG A CA 1
ATOM 827 C C . ARG A 1 108 ? 3.155 -1.413 0.917 1.00 96.75 108 ARG A C 1
ATOM 829 O O . ARG A 1 108 ? 2.442 -1.435 1.915 1.00 96.75 108 ARG A O 1
ATOM 836 N N . LEU A 1 109 ? 3.501 -2.514 0.253 1.00 97.62 109 LEU A N 1
ATOM 837 C CA . LEU A 1 109 ? 3.075 -3.860 0.648 1.00 97.62 109 LEU A CA 1
ATOM 838 C C . LEU A 1 109 ? 3.633 -4.253 2.019 1.00 97.62 109 LEU A C 1
ATOM 840 O O . LEU A 1 109 ? 2.894 -4.765 2.854 1.00 97.62 109 LEU A O 1
ATOM 844 N N . THR A 1 110 ? 4.903 -3.943 2.286 1.00 97.00 110 THR A N 1
ATOM 845 C CA . THR A 1 110 ? 5.515 -4.148 3.608 1.00 97.00 110 THR A CA 1
ATOM 846 C C . THR A 1 110 ? 4.785 -3.349 4.686 1.00 97.00 110 THR A C 1
ATOM 848 O O . THR A 1 110 ? 4.495 -3.872 5.760 1.00 97.00 110 THR A O 1
ATOM 851 N N . ARG A 1 111 ? 4.435 -2.089 4.396 1.00 94.56 111 ARG A N 1
ATOM 852 C CA . ARG A 1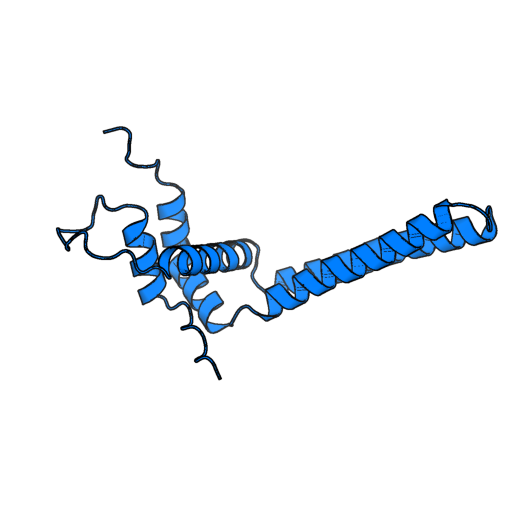 111 ? 3.698 -1.234 5.330 1.00 94.56 111 ARG A CA 1
ATOM 853 C C . ARG A 1 111 ? 2.298 -1.776 5.618 1.00 94.56 111 ARG A C 1
ATOM 855 O O . ARG A 1 111 ? 1.927 -1.874 6.782 1.00 94.56 111 ARG A O 1
ATOM 862 N N . LEU A 1 112 ? 1.559 -2.189 4.588 1.00 96.50 112 LEU A N 1
ATOM 863 C CA . LEU A 1 112 ? 0.247 -2.828 4.740 1.00 96.50 112 LEU A CA 1
ATOM 864 C C . LEU A 1 112 ? 0.342 -4.123 5.561 1.00 96.50 112 LEU A C 1
ATOM 866 O O . LEU A 1 112 ? -0.451 -4.318 6.476 1.00 96.50 112 LEU A O 1
ATOM 870 N N . GLY A 1 113 ? 1.354 -4.955 5.302 1.00 96.00 113 GLY A N 1
ATOM 871 C CA . GLY A 1 113 ? 1.611 -6.186 6.057 1.00 96.00 113 GLY A CA 1
ATOM 872 C C . GLY A 1 113 ? 2.040 -5.967 7.513 1.00 96.00 113 GLY A C 1
ATOM 873 O O . GLY A 1 113 ? 1.987 -6.902 8.305 1.00 96.00 113 GLY A O 1
ATOM 874 N N . SER A 1 114 ? 2.442 -4.747 7.885 1.00 94.81 114 SER A N 1
ATOM 875 C CA . SER A 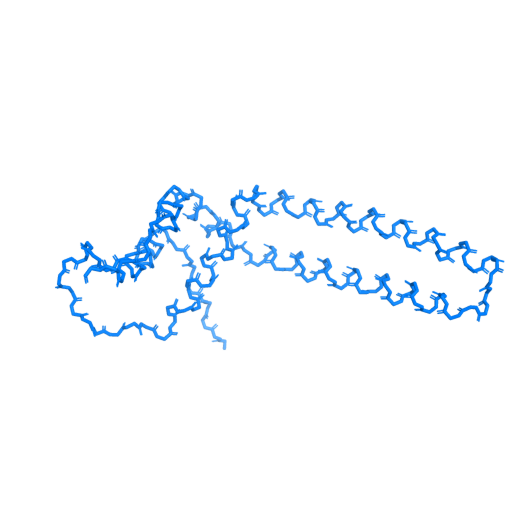1 114 ? 2.745 -4.377 9.275 1.00 94.81 114 SER A CA 1
ATOM 876 C C . SER A 1 114 ? 1.502 -4.034 10.103 1.00 94.81 114 SER A C 1
ATOM 878 O O . SER A 1 114 ? 1.614 -3.788 11.305 1.00 94.81 114 SER A O 1
ATOM 880 N N . ILE A 1 115 ? 0.323 -3.943 9.478 1.00 95.81 115 ILE A N 1
ATOM 881 C CA . ILE A 1 115 ? -0.931 -3.662 10.180 1.00 95.81 115 ILE A CA 1
ATOM 882 C C . ILE A 1 115 ? -1.440 -4.957 10.794 1.00 95.81 115 ILE A C 1
ATOM 884 O O . ILE A 1 115 ? -1.759 -5.912 10.089 1.00 95.81 115 ILE A O 1
ATOM 888 N N . ASP A 1 116 ? -1.520 -4.977 12.121 1.00 95.00 116 ASP A N 1
ATOM 889 C CA . ASP A 1 116 ? -2.046 -6.123 12.841 1.00 95.00 116 ASP A CA 1
ATOM 890 C C . ASP A 1 116 ? -3.575 -6.221 12.641 1.00 95.00 116 ASP A C 1
ATOM 892 O O . ASP A 1 116 ? -4.271 -5.200 12.743 1.00 95.00 116 ASP A O 1
ATOM 896 N N . PRO A 1 117 ? -4.127 -7.418 12.363 1.00 95.06 117 PRO A N 1
ATOM 897 C CA . PRO A 1 117 ? -5.564 -7.592 12.156 1.00 95.06 117 PRO A CA 1
ATOM 898 C C . PRO A 1 117 ? -6.422 -7.108 13.330 1.00 95.06 117 PRO A C 1
ATOM 900 O O . PRO A 1 117 ? -7.506 -6.567 13.103 1.00 95.06 117 PRO A O 1
ATOM 903 N N . ASP A 1 118 ? -5.936 -7.238 14.570 1.00 95.62 118 ASP A N 1
ATOM 904 C CA . ASP A 1 118 ? -6.666 -6.788 15.758 1.00 95.62 118 ASP A CA 1
ATOM 905 C C . ASP A 1 118 ? -6.749 -5.255 15.807 1.00 95.62 118 ASP A C 1
ATOM 907 O O . ASP A 1 118 ? -7.776 -4.695 16.194 1.00 95.62 118 ASP A O 1
ATOM 911 N N . GLU A 1 119 ? -5.692 -4.558 15.374 1.00 95.81 119 GLU A N 1
ATOM 912 C CA . GLU A 1 119 ? -5.686 -3.095 15.294 1.00 95.81 119 GLU A CA 1
ATOM 913 C C . GLU A 1 119 ? -6.642 -2.603 14.203 1.00 95.81 119 GLU A C 1
ATOM 915 O O . GLU A 1 119 ? -7.423 -1.675 14.428 1.00 95.81 119 GLU A O 1
ATOM 920 N N . ALA A 1 120 ? -6.626 -3.244 13.030 1.00 96.62 120 ALA A N 1
ATOM 921 C CA . ALA A 1 120 ? -7.559 -2.931 11.951 1.00 96.62 120 ALA A CA 1
ATOM 922 C C . ALA A 1 120 ? -9.017 -3.166 12.382 1.00 96.62 120 ALA A C 1
ATOM 924 O O . ALA A 1 120 ? -9.887 -2.337 12.097 1.00 96.62 120 ALA A O 1
ATOM 925 N N . ALA A 1 121 ? -9.286 -4.250 13.116 1.00 96.44 121 ALA A N 1
ATOM 926 C CA . ALA A 1 121 ? -10.602 -4.535 13.679 1.00 96.44 121 ALA A CA 1
ATOM 927 C C . ALA A 1 121 ? -11.022 -3.487 14.723 1.00 96.44 121 ALA A C 1
ATOM 929 O O . ALA A 1 121 ? -12.153 -3.000 14.680 1.00 96.44 121 ALA A O 1
ATOM 930 N N . ALA A 1 122 ? -10.114 -3.079 15.616 1.00 96.88 122 ALA A N 1
ATOM 931 C CA . ALA A 1 122 ? -10.379 -2.032 16.603 1.00 96.88 122 ALA A CA 1
ATOM 932 C C . ALA A 1 122 ? -10.706 -0.684 15.938 1.00 96.88 122 ALA A C 1
ATOM 934 O O . ALA A 1 122 ? -11.678 -0.028 16.311 1.00 96.88 122 ALA A O 1
ATOM 935 N N . VAL A 1 123 ? -9.945 -0.291 14.913 1.00 97.00 123 VAL A N 1
ATOM 936 C CA . VAL A 1 123 ? -10.211 0.934 14.142 1.00 97.00 123 VAL A CA 1
ATOM 937 C C . VAL A 1 123 ? -11.531 0.839 13.380 1.00 97.00 123 VAL A C 1
ATOM 939 O O . VAL A 1 123 ? -12.290 1.804 13.367 1.00 97.00 123 VAL A O 1
ATOM 942 N N . THR A 1 124 ? -11.852 -0.324 12.810 1.00 97.50 124 THR A N 1
ATOM 943 C CA . THR A 1 124 ? -13.144 -0.569 12.147 1.00 97.50 124 THR A CA 1
ATOM 944 C C . THR A 1 124 ? -14.309 -0.398 13.121 1.00 97.50 124 THR A C 1
ATOM 946 O O . THR A 1 124 ? -15.278 0.291 12.806 1.00 97.50 124 THR A O 1
ATOM 949 N N . ALA A 1 125 ? -14.200 -0.951 14.333 1.00 96.94 125 ALA A N 1
ATOM 950 C CA . ALA A 1 125 ? -15.216 -0.808 15.375 1.00 96.94 125 ALA A CA 1
ATOM 951 C C . ALA A 1 125 ? -15.412 0.652 15.823 1.00 96.94 125 ALA A C 1
ATOM 953 O O . ALA A 1 125 ? -16.513 1.041 16.212 1.00 96.94 125 ALA A O 1
ATOM 954 N N . CYS A 1 126 ? -14.359 1.469 15.741 1.00 95.75 126 CYS A N 1
ATOM 955 C CA . CYS A 1 126 ? -14.382 2.880 16.123 1.00 95.75 126 CYS A CA 1
ATOM 956 C C . CYS A 1 126 ? -14.572 3.849 14.946 1.00 95.75 126 CYS A C 1
ATOM 958 O O . CYS A 1 126 ? -14.544 5.058 15.173 1.00 95.75 126 CYS A O 1
ATOM 960 N N . LEU A 1 127 ? -14.772 3.371 13.712 1.00 95.00 127 LEU A N 1
ATOM 961 C CA . LEU A 1 127 ? -14.691 4.207 12.508 1.00 95.00 127 LEU A CA 1
ATOM 962 C C . LEU A 1 127 ? -15.607 5.437 12.577 1.00 95.00 127 LEU A C 1
ATOM 964 O O . LEU A 1 127 ? -15.141 6.558 12.397 1.00 95.00 127 LEU A O 1
ATOM 968 N N . ALA A 1 128 ? -16.877 5.240 12.936 1.00 93.75 128 ALA A N 1
ATOM 969 C CA . ALA A 1 128 ? -17.845 6.331 13.050 1.00 93.75 128 ALA A CA 1
ATOM 970 C C . ALA A 1 128 ? -17.438 7.382 14.102 1.00 93.75 128 ALA A C 1
ATOM 972 O O . ALA A 1 128 ? -17.592 8.579 13.868 1.00 93.75 128 ALA A O 1
ATOM 973 N N . LYS A 1 129 ? -16.873 6.952 15.241 1.00 93.12 129 LYS A N 1
ATOM 974 C CA . LYS A 1 129 ? -16.377 7.863 16.288 1.00 93.12 129 LYS A CA 1
ATOM 975 C C . LYS A 1 129 ? -15.177 8.671 15.798 1.00 93.12 129 LYS A C 1
ATOM 977 O O . LYS A 1 129 ? -15.109 9.874 16.031 1.00 93.12 129 LYS A O 1
ATOM 982 N N . ILE A 1 130 ? -14.241 8.015 15.108 1.00 92.75 130 ILE A N 1
ATOM 983 C CA . ILE A 1 130 ? -13.064 8.669 14.525 1.00 92.75 130 ILE A CA 1
ATOM 984 C C . ILE A 1 130 ? -13.518 9.737 13.521 1.00 92.75 130 ILE A C 1
ATOM 986 O O . ILE A 1 130 ? -13.069 10.877 13.591 1.00 92.75 130 ILE A O 1
ATOM 990 N N . GLU A 1 131 ? -14.448 9.405 12.624 1.00 92.44 131 GLU A N 1
ATOM 991 C CA . GLU A 1 131 ? -14.963 10.345 11.622 1.00 92.44 131 GLU A CA 1
ATOM 992 C C . GLU A 1 131 ? -15.722 11.517 12.242 1.00 92.44 131 GLU A C 1
ATOM 994 O O . GLU A 1 131 ? -15.532 12.659 11.819 1.00 92.44 131 GLU A O 1
ATOM 999 N N . GLN A 1 132 ? -16.537 11.254 13.266 1.00 90.38 132 GLN A N 1
ATOM 1000 C CA . GLN A 1 132 ? -17.215 12.301 14.021 1.00 90.38 132 GLN A CA 1
ATOM 1001 C C . GLN A 1 132 ? -16.200 13.274 14.627 1.00 90.38 132 GLN A C 1
ATOM 1003 O O . GLN A 1 132 ? -16.380 14.482 14.509 1.00 90.38 132 GLN A O 1
ATOM 1008 N N . GLN A 1 133 ? -15.122 12.763 15.224 1.00 87.19 133 GLN A N 1
ATOM 1009 C CA . GLN A 1 133 ? -14.103 13.591 15.862 1.00 87.19 133 GLN A CA 1
ATOM 1010 C C . GLN A 1 133 ? -13.298 14.417 14.854 1.00 87.19 133 GLN A C 1
ATOM 1012 O O . GLN A 1 133 ? -13.045 15.595 15.087 1.00 87.19 133 GLN A O 1
ATOM 1017 N N . LEU A 1 134 ? -12.935 13.826 13.712 1.00 84.94 134 LEU A N 1
ATOM 1018 C CA . LEU A 1 134 ? -12.195 14.512 12.646 1.00 84.94 134 LEU A CA 1
ATOM 1019 C C . LEU A 1 134 ? -13.036 15.554 11.893 1.00 84.94 134 LEU A C 1
ATOM 1021 O O . LEU A 1 134 ? -12.473 16.410 11.215 1.00 84.94 134 LEU A O 1
ATOM 1025 N N . SER A 1 135 ? -14.366 15.473 11.983 1.00 83.75 135 SER A N 1
ATOM 1026 C CA . SER A 1 135 ? -15.290 16.411 11.329 1.00 83.75 135 SER A CA 1
ATOM 1027 C C . SER A 1 135 ? -15.653 17.616 12.201 1.00 83.75 135 SER A C 1
ATOM 1029 O O . SER A 1 135 ? -16.294 18.544 11.708 1.00 83.75 135 SER A O 1
ATOM 1031 N N . GLN A 1 136 ? -15.285 17.619 13.488 1.00 71.19 136 GLN A N 1
ATOM 1032 C CA . GLN A 1 136 ? -15.546 18.758 14.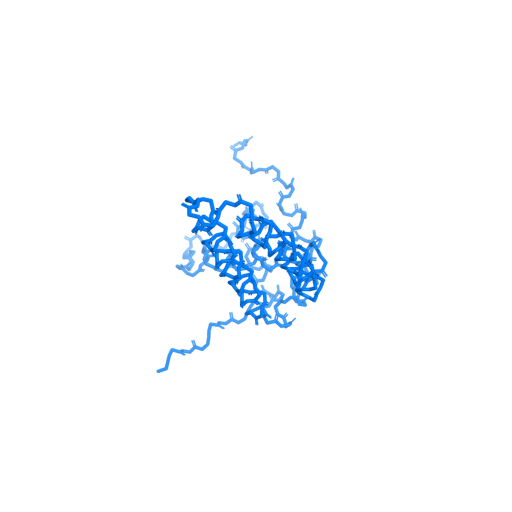366 1.00 71.19 136 GLN A CA 1
ATOM 1033 C C . GLN A 1 136 ? -14.590 19.914 14.036 1.00 71.19 136 GLN A C 1
ATOM 1035 O O . GLN A 1 136 ? -13.386 19.685 13.886 1.00 71.19 136 GLN A O 1
ATOM 1040 N N . PRO A 1 137 ? -15.092 21.160 13.923 1.00 60.12 137 PRO A N 1
ATOM 1041 C CA . PRO A 1 137 ? -14.219 22.317 13.820 1.00 60.12 137 PRO A CA 1
ATOM 1042 C C . PRO A 1 137 ? -13.358 22.398 15.088 1.00 60.12 137 PRO A C 1
ATOM 1044 O O . PRO A 1 137 ? -13.850 22.119 16.184 1.00 60.12 137 PRO A O 1
ATOM 1047 N N . PRO A 1 138 ? -12.070 22.743 14.971 1.00 55.19 138 PRO A N 1
ATOM 1048 C CA . PRO A 1 138 ? -11.205 22.819 16.134 1.00 55.19 138 PRO A CA 1
ATOM 1049 C C . PRO A 1 138 ? -11.715 23.917 17.087 1.00 55.19 138 PRO A C 1
ATOM 1051 O O . PRO A 1 138 ? -11.916 25.058 16.683 1.00 55.19 138 PRO A O 1
ATOM 1054 N N . ASN A 1 139 ? -11.930 23.559 18.357 1.00 53.94 139 ASN A N 1
ATOM 1055 C CA . ASN A 1 139 ? -12.561 24.382 19.404 1.00 53.94 139 ASN A CA 1
ATOM 1056 C C . ASN A 1 139 ? -11.724 25.603 19.880 1.00 53.94 139 ASN A C 1
ATOM 1058 O O . ASN A 1 139 ? -11.771 25.962 21.053 1.00 53.94 139 ASN A O 1
ATOM 1062 N N . TRP A 1 140 ? -10.936 26.251 19.015 1.00 53.25 140 TRP A N 1
ATOM 1063 C CA . TRP A 1 140 ? -10.152 27.447 19.372 1.00 53.25 140 TRP A CA 1
ATOM 1064 C C . TRP A 1 140 ? -10.826 28.787 19.020 1.00 53.25 140 TRP A C 1
ATOM 1066 O O . TRP A 1 140 ? -10.227 29.831 19.260 1.00 53.25 140 TRP A O 1
ATOM 1076 N N . GLU A 1 141 ? -12.063 28.788 18.508 1.00 41.75 141 GLU A N 1
ATOM 1077 C CA . GLU A 1 141 ? -12.853 30.006 18.215 1.00 41.75 141 GLU A CA 1
ATOM 1078 C C . GLU A 1 141 ? -13.925 30.334 19.284 1.00 41.75 141 GLU A C 1
ATOM 1080 O O . GLU A 1 141 ? -15.022 30.784 18.953 1.00 41.75 141 GLU A O 1
ATOM 1085 N N . GLY A 1 142 ? -13.624 30.108 20.570 1.00 42.25 142 GLY A N 1
ATOM 1086 C CA . GLY A 1 142 ? -14.496 30.453 21.708 1.00 42.25 142 GLY A CA 1
ATOM 1087 C C . GLY A 1 142 ? -13.887 31.483 22.646 1.00 42.25 142 GLY A C 1
ATOM 1088 O O . GLY A 1 142 ? -12.743 31.244 23.090 1.00 42.25 142 GLY A O 1
#

pLDDT: mean 86.35, std 17.75, range [40.34, 98.5]

Sequence (142 aa):
MNPPEPKLTVAEIDHLLAHLNPGEATSTSAAGISSAFPDRLRRLMEIYCVVKTGGVEVQTEAAQAHLKRELANLEAELAEAEIHAPDSAQIAILHQEIEDLRRSVHWRLTRLGSIDPDEAAAVTACLAKIEQQLSQPPNWEG

Foldseek 3Di:
DDPPDDADALVNVVVLLCVLAVPPPDDDDPPDPDPCSVVSVVVLVVLLVQLVVPHLVVVLVVLVVVLVVVLVVLVVVLVVCCVPPVPDPVNVVSVVVNVVSVVVSVVVNVVSVPDDPNNNVSSNVCNVVVVVSVPDDRPPPD

Nearest PDB structures (foldseek):
  6b87-assembly1_A-2  TM=5.039E-01  e=9.534E-01  synthetic construct
  2v0x-assembly1_B  TM=3.921E-01  e=1.062E+00  Mus musculus
  8qb9-assembly1_A  TM=4.429E-01  e=5.054E+00  Saccharomyces cerevisiae